Protein AF-A0A7X5EDN9-F1 (afdb_monomer_lite)

pL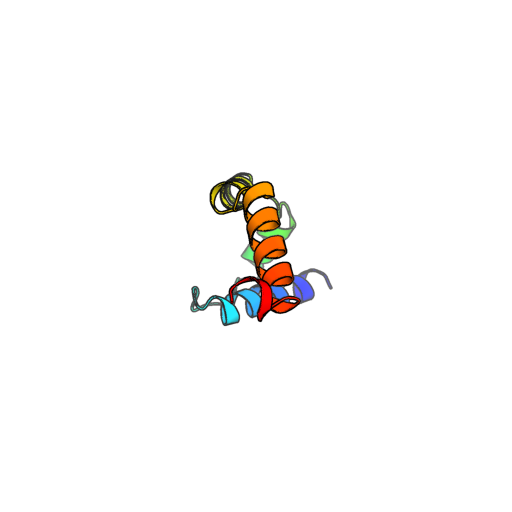DDT: mean 90.15, std 7.08, range [57.62, 97.5]

Foldseek 3Di:
DQLVVVQVVQVVVCVVVVPDPDGDDSVRSVVCVVPVDDPVVVCCCVVVDDDPVVVVVVVVVVVVCVVPVVVVD

Radius of gyration: 19.92 Å; chains: 1; bounding box: 45×25×50 Å

Secondary structure (DSSP, 8-state):
-HHHHHHHHHHHHHHHH---SSPPPHHHHHHHHH----HHHHHHHHHSSPPHHHHHHHHHHHHHHHH-GGGG-

Sequence (73 aa):
EEMIFWREVFETHRKIMGTSSKPKSDSQIRKWLKDPHSDSAEYRMWGNGCALPNVYFVLCGIVYYAQFPDYLL

Structure (mmCIF, N/CA/C/O backbone):
data_AF-A0A7X5EDN9-F1
#
_entry.id   AF-A0A7X5EDN9-F1
#
loop_
_atom_site.group_PDB
_atom_site.id
_atom_site.type_symbol
_atom_site.label_atom_id
_atom_site.label_alt_id
_atom_site.label_comp_id
_atom_site.label_asym_id
_atom_site.label_entity_id
_atom_site.label_seq_id
_atom_site.pdbx_PDB_ins_code
_atom_site.Cartn_x
_atom_site.Cartn_y
_atom_site.Cartn_z
_atom_site.occupancy
_atom_site.B_iso_or_equiv
_atom_site.auth_seq_id
_atom_site.auth_comp_id
_atom_site.auth_asym_id
_atom_site.auth_atom_id
_atom_site.pdbx_PDB_model_num
ATOM 1 N N . GLU A 1 1 ? -21.621 -6.429 10.129 1.00 79.94 1 GLU A N 1
ATOM 2 C CA . GLU A 1 1 ? -20.852 -6.648 8.885 1.00 79.94 1 GLU A CA 1
ATOM 3 C C . GLU A 1 1 ? -19.499 -5.948 8.934 1.00 79.94 1 GLU A C 1
ATOM 5 O O . GLU A 1 1 ? -18.486 -6.632 8.937 1.00 79.94 1 GLU A O 1
ATOM 10 N N . GLU A 1 2 ? -19.461 -4.629 9.132 1.00 89.12 2 GLU A N 1
ATOM 11 C CA . GLU A 1 2 ? -18.217 -3.838 9.191 1.00 89.12 2 GLU A CA 1
ATOM 12 C C . GLU A 1 2 ? -17.171 -4.346 10.210 1.00 89.12 2 GLU A C 1
ATOM 14 O O . GLU A 1 2 ? -15.995 -4.493 9.886 1.00 89.12 2 GLU A O 1
ATOM 19 N N . MET A 1 3 ? -17.592 -4.717 11.425 1.00 93.75 3 MET A N 1
ATOM 20 C CA . MET A 1 3 ? -16.690 -5.285 12.444 1.00 93.75 3 MET A CA 1
ATOM 21 C C . MET A 1 3 ? -16.033 -6.611 12.034 1.00 93.75 3 MET A C 1
ATOM 23 O O . MET A 1 3 ? -14.921 -6.894 12.475 1.00 93.75 3 MET A O 1
ATOM 27 N N . ILE A 1 4 ? -16.727 -7.445 11.254 1.00 94.06 4 ILE A N 1
ATOM 28 C CA . ILE A 1 4 ? -16.203 -8.743 10.804 1.00 94.06 4 ILE A CA 1
ATOM 29 C C . ILE A 1 4 ? -15.192 -8.495 9.689 1.00 94.06 4 ILE A C 1
ATOM 31 O O . ILE A 1 4 ? -14.054 -8.945 9.798 1.00 94.06 4 ILE A O 1
ATOM 35 N N . PHE A 1 5 ? -15.571 -7.673 8.708 1.00 95.56 5 PHE A N 1
ATOM 36 C CA . PHE A 1 5 ? -14.699 -7.267 7.612 1.00 95.56 5 PHE A CA 1
ATOM 37 C C . PHE A 1 5 ? -13.371 -6.693 8.123 1.00 95.56 5 PHE A C 1
ATOM 39 O O . PHE A 1 5 ? -12.297 -7.201 7.804 1.00 95.56 5 PHE A O 1
ATOM 46 N N . TRP A 1 6 ? -13.419 -5.685 8.999 1.00 95.25 6 TRP A N 1
ATOM 47 C CA . TRP A 1 6 ? -12.193 -5.053 9.490 1.00 95.25 6 TRP A CA 1
ATOM 48 C C . TRP A 1 6 ? -11.367 -5.959 10.399 1.00 95.25 6 TRP A C 1
ATOM 50 O O . TRP A 1 6 ? -10.140 -5.852 10.416 1.00 95.25 6 TRP A O 1
ATOM 60 N N . ARG A 1 7 ? -11.996 -6.895 11.119 1.00 95.81 7 ARG A N 1
ATOM 61 C CA . ARG A 1 7 ? -11.258 -7.924 11.859 1.00 95.81 7 ARG A CA 1
ATOM 62 C C . ARG A 1 7 ? -10.441 -8.801 10.914 1.00 95.81 7 ARG A C 1
ATOM 64 O O . ARG A 1 7 ? -9.268 -9.041 11.193 1.00 95.81 7 ARG A O 1
ATOM 71 N N . GLU A 1 8 ? -11.036 -9.258 9.818 1.00 96.38 8 GLU A N 1
ATOM 72 C CA . GLU A 1 8 ? -10.358 -10.088 8.818 1.00 96.38 8 GLU A CA 1
ATOM 73 C C . GLU A 1 8 ? -9.229 -9.328 8.117 1.00 96.38 8 GLU A C 1
ATOM 75 O O . GLU A 1 8 ? -8.127 -9.862 7.971 1.00 96.38 8 GLU A O 1
ATOM 80 N N . VAL A 1 9 ? -9.454 -8.057 7.766 1.00 95.31 9 VAL A N 1
ATOM 81 C CA . VAL A 1 9 ? -8.423 -7.181 7.186 1.00 95.31 9 VAL A CA 1
ATOM 82 C C . VAL A 1 9 ? -7.230 -7.034 8.134 1.00 95.31 9 VAL A C 1
ATOM 84 O O . VAL A 1 9 ? -6.086 -7.268 7.733 1.00 95.31 9 VAL A O 1
ATOM 87 N N . PHE A 1 10 ? -7.468 -6.704 9.409 1.00 94.62 10 PHE A N 1
ATOM 88 C CA . PHE A 1 10 ? -6.383 -6.548 10.381 1.00 94.62 10 PHE A CA 1
ATOM 89 C C . PHE A 1 10 ? -5.650 -7.858 10.674 1.00 94.62 10 PHE A C 1
ATOM 91 O O . PHE A 1 10 ? -4.434 -7.841 10.874 1.00 94.62 10 PHE A O 1
ATOM 98 N N .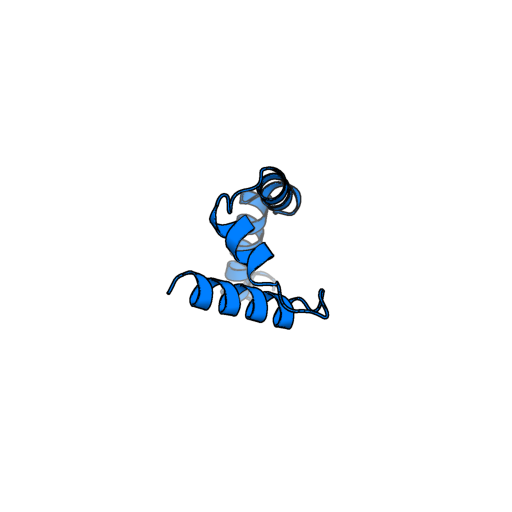 GLU A 1 11 ? -6.358 -8.986 10.686 1.00 95.00 11 GLU A N 1
ATOM 99 C CA . GLU A 1 11 ? -5.749 -10.299 10.882 1.00 95.00 11 GLU A CA 1
ATOM 100 C C . GLU A 1 11 ? -4.892 -10.718 9.681 1.00 95.00 11 GLU A C 1
ATOM 102 O O . GLU A 1 11 ? -3.792 -11.243 9.857 1.00 95.00 11 GLU A O 1
ATOM 107 N N . THR A 1 12 ? -5.346 -10.423 8.463 1.00 96.06 12 THR A N 1
ATOM 108 C CA . THR A 1 12 ? -4.587 -10.669 7.229 1.00 96.06 12 THR A CA 1
ATOM 109 C C . THR A 1 12 ? -3.309 -9.836 7.206 1.00 96.06 12 THR A C 1
ATOM 111 O O . THR A 1 12 ? -2.217 -10.382 7.049 1.00 96.06 12 THR A O 1
ATOM 114 N N . HIS A 1 13 ? -3.416 -8.531 7.472 1.00 92.88 13 HIS A N 1
ATOM 115 C CA . HIS A 1 13 ? -2.256 -7.645 7.582 1.00 92.88 13 HIS A CA 1
ATOM 116 C C . HIS A 1 13 ? -1.265 -8.128 8.656 1.00 92.88 13 HIS A C 1
ATOM 118 O O . HIS A 1 13 ? -0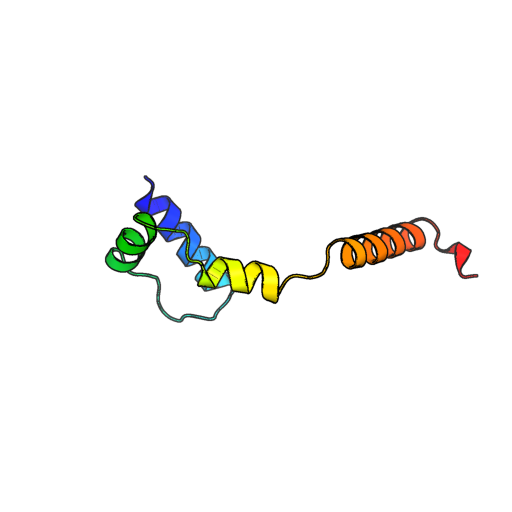.058 -8.149 8.420 1.00 92.88 13 HIS A O 1
ATOM 124 N N . ARG A 1 14 ? -1.755 -8.556 9.831 1.00 94.19 14 ARG A N 1
ATOM 125 C CA . ARG A 1 14 ? -0.915 -9.097 10.914 1.00 94.19 14 ARG A CA 1
ATOM 126 C C . ARG A 1 14 ? -0.109 -10.315 10.462 1.00 94.19 14 ARG A C 1
ATOM 128 O O . ARG A 1 14 ? 1.084 -10.379 10.752 1.00 94.19 14 ARG A O 1
ATOM 135 N N . LYS A 1 15 ? -0.753 -11.258 9.768 1.00 94.12 15 LYS A N 1
ATOM 136 C CA . LYS A 1 15 ? -0.112 -12.477 9.252 1.00 94.12 15 LYS A CA 1
ATOM 137 C C . LYS A 1 15 ? 0.950 -12.177 8.193 1.00 94.12 15 LYS A C 1
ATOM 139 O O . LYS A 1 15 ? 1.996 -12.810 8.223 1.00 94.12 15 LYS A O 1
ATOM 144 N N . ILE A 1 16 ? 0.699 -11.215 7.300 1.00 94.19 16 ILE A N 1
ATOM 145 C CA . ILE A 1 16 ? 1.636 -10.833 6.229 1.00 94.19 16 ILE A CA 1
ATOM 146 C C . ILE A 1 16 ? 2.848 -10.086 6.790 1.00 94.19 16 ILE A C 1
ATOM 148 O O . ILE A 1 16 ? 3.983 -10.424 6.474 1.00 94.19 16 ILE A O 1
ATOM 152 N N . MET A 1 17 ? 2.616 -9.072 7.629 1.00 91.81 17 MET A N 1
ATOM 153 C CA . MET A 1 17 ? 3.699 -8.228 8.137 1.00 91.81 17 MET A CA 1
ATOM 154 C C . MET A 1 17 ? 4.528 -8.919 9.223 1.00 91.81 17 MET A C 1
ATOM 156 O O . MET A 1 17 ? 5.680 -8.553 9.430 1.00 91.81 17 MET A O 1
ATOM 160 N N . GLY A 1 18 ? 3.941 -9.862 9.972 1.00 88.00 18 GLY A N 1
ATOM 161 C CA . GLY A 1 18 ? 4.628 -10.589 11.046 1.00 88.00 18 GLY A CA 1
ATOM 162 C C . GLY A 1 18 ? 5.032 -9.728 12.252 1.00 88.00 18 GLY A C 1
ATOM 163 O O . GLY A 1 18 ? 5.716 -10.204 13.152 1.00 88.00 18 GLY A O 1
ATOM 164 N N . THR A 1 19 ? 4.605 -8.463 12.308 1.00 82.38 19 THR A N 1
ATOM 165 C CA . THR A 1 19 ? 5.055 -7.478 13.308 1.00 82.38 19 THR A CA 1
ATOM 166 C C . THR A 1 19 ? 4.323 -7.555 14.648 1.00 82.38 19 THR A C 1
ATOM 168 O O . THR A 1 19 ? 4.760 -6.940 15.617 1.00 82.38 19 THR A O 1
ATOM 171 N N . SER A 1 20 ? 3.209 -8.291 14.736 1.00 85.56 20 SER A N 1
ATOM 172 C CA . SER A 1 20 ? 2.434 -8.438 15.975 1.00 85.56 20 SER A CA 1
ATOM 173 C C . SER A 1 20 ? 2.043 -9.887 16.243 1.00 85.56 20 SER A C 1
ATOM 175 O O . SER A 1 20 ? 1.390 -10.548 15.433 1.00 85.56 20 SER A O 1
ATOM 177 N N . SER A 1 21 ? 2.348 -10.352 17.452 1.00 86.25 21 SER A N 1
ATOM 178 C CA . SER A 1 21 ? 1.998 -11.693 17.927 1.00 86.25 21 SER A CA 1
ATOM 179 C C . SER A 1 21 ? 0.516 -11.855 18.278 1.00 86.25 21 SER A C 1
ATOM 181 O O . SER A 1 21 ? 0.033 -12.985 18.339 1.00 86.25 21 SER A O 1
ATOM 183 N N . LYS A 1 22 ? -0.236 -10.757 18.459 1.00 92.56 22 LYS A N 1
ATOM 184 C CA . LYS A 1 22 ? -1.646 -10.788 18.887 1.00 92.56 22 LYS A CA 1
ATOM 185 C C . LYS A 1 22 ? -2.584 -10.066 17.907 1.00 92.56 22 LYS A C 1
ATOM 187 O O . LYS A 1 22 ? -2.209 -9.004 17.395 1.00 92.56 22 LYS A O 1
ATOM 192 N N . PRO A 1 23 ? -3.798 -10.602 17.662 1.00 92.88 23 P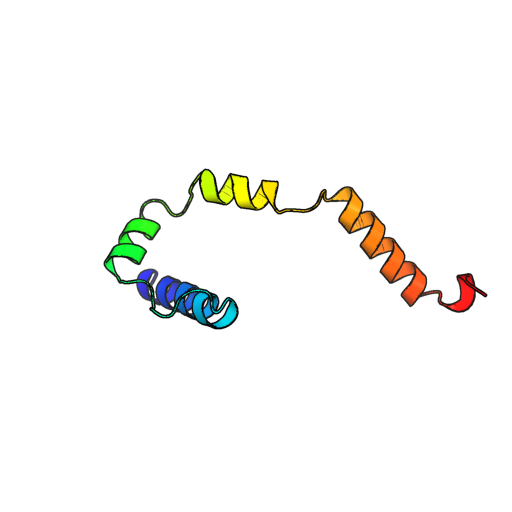RO A N 1
ATOM 193 C CA . PRO A 1 23 ? -4.847 -9.899 16.924 1.00 92.88 23 PRO A CA 1
ATOM 194 C C . PRO A 1 23 ? -5.273 -8.604 17.627 1.00 92.88 23 PRO A C 1
ATOM 196 O O . PRO A 1 23 ? -5.164 -8.487 18.850 1.00 92.88 23 PRO A O 1
ATOM 199 N N . LYS A 1 24 ? -5.809 -7.645 16.863 1.00 94.19 24 LYS A N 1
ATOM 200 C CA . LYS A 1 24 ? -6.467 -6.464 17.443 1.00 94.19 24 LYS A CA 1
ATOM 201 C C . LYS A 1 24 ? -7.743 -6.879 18.177 1.00 94.19 24 LYS A C 1
ATOM 203 O O . LYS A 1 24 ? -8.516 -7.696 17.679 1.00 94.19 24 LYS A O 1
ATOM 208 N N . SER A 1 25 ? -7.977 -6.282 19.342 1.00 94.50 25 SER A N 1
ATOM 209 C CA . SER A 1 25 ? -9.203 -6.491 20.108 1.00 94.50 25 SER A CA 1
ATOM 210 C C . SER A 1 25 ? -10.392 -5.737 19.507 1.00 94.50 25 SER A C 1
ATOM 212 O O . SER A 1 25 ? -10.244 -4.732 18.809 1.00 94.50 25 SER A O 1
ATOM 214 N N . ASP A 1 26 ? -11.599 -6.164 19.864 1.00 94.00 26 ASP A N 1
ATOM 215 C CA . ASP A 1 26 ? -12.851 -5.526 19.451 1.00 94.00 26 ASP A CA 1
ATOM 216 C C . ASP A 1 26 ? -12.925 -4.055 19.857 1.00 94.00 26 ASP A C 1
ATOM 218 O O . ASP A 1 26 ? -13.407 -3.224 19.094 1.00 94.00 26 ASP A O 1
ATOM 222 N N . SER A 1 27 ? -12.427 -3.714 21.047 1.00 94.12 27 SER A N 1
ATOM 223 C CA . SER A 1 27 ? -12.392 -2.331 21.526 1.00 94.12 27 SER A CA 1
ATOM 224 C C . SER A 1 27 ? -11.450 -1.460 20.696 1.00 94.12 27 SER A C 1
ATOM 226 O O . SER A 1 27 ? -11.780 -0.309 20.410 1.00 94.12 27 SER A O 1
ATOM 228 N N . GLN A 1 28 ? -10.311 -2.006 20.259 1.00 92.81 28 GLN A N 1
ATOM 229 C CA . GLN A 1 28 ? -9.379 -1.311 19.372 1.00 92.81 28 GLN A CA 1
ATOM 230 C C . GLN A 1 28 ? -9.984 -1.096 17.985 1.00 92.81 28 GLN A C 1
ATOM 232 O O . GLN A 1 28 ? -9.866 0.001 17.446 1.00 92.81 28 GLN A O 1
ATOM 237 N N . ILE A 1 29 ? -10.655 -2.112 17.432 1.00 94.69 29 ILE A N 1
ATOM 238 C CA . ILE A 1 29 ? -11.321 -2.014 16.127 1.00 94.69 29 ILE A CA 1
ATOM 239 C C . ILE A 1 29 ? -12.458 -0.992 16.201 1.00 94.69 29 ILE A C 1
ATOM 241 O O . ILE A 1 29 ? -12.497 -0.080 15.389 1.00 94.69 29 ILE A O 1
ATOM 245 N N . ARG A 1 30 ? -13.318 -1.045 17.228 1.00 94.31 30 ARG A N 1
ATOM 246 C CA . ARG A 1 30 ? -14.390 -0.050 17.420 1.00 94.31 30 ARG A CA 1
ATOM 247 C C . ARG A 1 30 ? -13.863 1.367 17.599 1.00 94.31 30 ARG A C 1
ATOM 249 O O . ARG A 1 30 ? -14.497 2.303 17.135 1.00 94.31 30 ARG A O 1
ATOM 256 N N . LYS A 1 31 ? -12.738 1.545 18.299 1.00 92.94 31 LYS A N 1
ATOM 257 C CA . LYS A 1 31 ? -12.103 2.862 18.433 1.00 92.94 31 LYS A CA 1
ATOM 258 C C . LYS A 1 31 ? -11.613 3.366 17.077 1.00 92.94 31 LYS A C 1
ATOM 260 O O . LYS A 1 31 ? -11.849 4.521 16.762 1.00 92.94 31 LYS A O 1
ATOM 265 N N . TRP A 1 32 ? -10.965 2.501 16.301 1.00 92.69 32 TRP A N 1
ATOM 266 C CA . TRP A 1 32 ? -10.460 2.837 14.973 1.00 92.69 32 TRP A CA 1
ATOM 267 C C . TRP A 1 32 ? -11.589 3.139 13.979 1.00 92.69 32 TRP A C 1
ATOM 269 O O . TRP A 1 32 ? -11.490 4.101 13.238 1.00 92.69 32 TRP A O 1
ATOM 279 N N . LEU A 1 33 ? -12.707 2.409 14.027 1.00 92.62 33 LEU A N 1
ATOM 280 C CA . LEU A 1 33 ? -13.868 2.661 13.161 1.00 92.62 33 LEU A CA 1
ATOM 281 C C . LEU A 1 33 ? -14.510 4.039 13.356 1.00 92.62 33 LEU A C 1
ATOM 283 O O . LEU A 1 33 ? -15.179 4.528 12.455 1.00 92.62 33 LEU A O 1
ATOM 287 N N . LYS A 1 34 ? -14.332 4.669 14.523 1.00 92.19 34 LYS A N 1
ATOM 288 C CA . LYS A 1 34 ? -14.850 6.024 14.762 1.00 92.19 34 LYS A CA 1
ATOM 289 C C . LYS A 1 34 ? -14.061 7.096 14.015 1.00 92.19 34 LYS A C 1
ATOM 291 O O . LYS A 1 34 ? -14.635 8.126 13.691 1.00 92.19 34 LYS A O 1
ATOM 296 N N . ASP A 1 35 ? -12.769 6.862 13.813 1.00 89.44 35 ASP A N 1
ATOM 297 C CA . ASP A 1 35 ? -11.850 7.785 13.152 1.00 89.44 35 ASP A CA 1
ATOM 298 C C . ASP A 1 35 ? -10.687 6.980 12.542 1.00 89.44 35 ASP A C 1
ATOM 300 O O . ASP A 1 35 ? -9.652 6.765 13.188 1.00 89.44 35 ASP A O 1
ATOM 304 N N . PRO A 1 36 ? -10.894 6.402 11.343 1.00 84.62 36 PRO A N 1
ATOM 305 C CA . PRO A 1 36 ? -9.924 5.502 10.726 1.00 84.62 36 PRO A CA 1
ATOM 306 C C . PRO A 1 36 ? -8.726 6.250 10.132 1.00 84.62 36 PRO A C 1
ATOM 308 O O . PRO A 1 36 ? -7.687 5.634 9.863 1.00 84.62 36 PRO A O 1
ATOM 311 N N . HIS A 1 37 ? -8.857 7.565 9.948 1.00 84.31 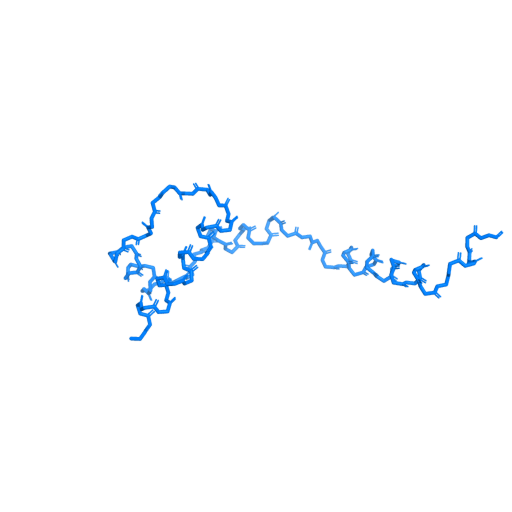37 HIS A N 1
ATOM 312 C CA . HIS A 1 37 ? -7.796 8.439 9.482 1.00 84.31 37 HIS A CA 1
ATOM 313 C C . HIS A 1 37 ? -6.946 8.899 10.666 1.00 84.31 37 HIS A C 1
ATOM 315 O O . HIS A 1 37 ? -7.436 9.198 11.746 1.00 84.31 37 HIS A O 1
ATOM 321 N N . SER A 1 38 ? -5.633 8.941 10.472 1.00 84.50 38 SER A N 1
ATOM 322 C CA . SER A 1 38 ? -4.759 9.637 11.411 1.00 84.50 38 SER A CA 1
ATOM 323 C C . SER A 1 38 ? -3.717 10.394 10.619 1.00 84.50 38 SER A C 1
ATOM 325 O O . SER A 1 38 ? -3.081 9.803 9.741 1.00 84.50 38 SER A O 1
ATOM 327 N N . ASP A 1 39 ? -3.480 11.646 10.994 1.00 84.75 39 ASP A N 1
ATOM 328 C CA . ASP A 1 39 ? -2.456 12.493 10.383 1.00 84.75 39 ASP A CA 1
ATOM 329 C C . ASP A 1 39 ? -1.103 11.773 10.354 1.00 84.75 39 ASP A C 1
ATOM 331 O O . ASP A 1 39 ? -0.390 11.763 9.357 1.00 84.75 39 ASP A O 1
ATOM 335 N N . SER A 1 40 ? -0.772 11.059 11.434 1.00 84.94 40 SER A N 1
ATOM 336 C CA . SER A 1 40 ? 0.471 10.289 11.529 1.00 84.94 40 SER A CA 1
ATOM 337 C C . SER A 1 40 ? 0.602 9.180 10.475 1.00 84.94 40 SER A C 1
ATOM 339 O O . SER A 1 40 ? 1.712 8.899 10.021 1.00 84.94 40 SER A O 1
ATOM 341 N N . ALA A 1 41 ? -0.504 8.538 10.084 1.00 84.19 41 ALA A N 1
ATOM 342 C CA . ALA A 1 41 ? -0.501 7.514 9.042 1.00 84.19 41 ALA A CA 1
ATOM 343 C C . ALA A 1 41 ? -0.331 8.147 7.658 1.00 84.19 41 ALA A C 1
ATOM 345 O O . ALA A 1 41 ? 0.433 7.628 6.848 1.00 84.19 41 ALA A O 1
ATOM 346 N N . GLU A 1 42 ? -0.971 9.291 7.422 1.00 83.12 42 GLU A N 1
ATOM 347 C CA . GLU A 1 42 ? -0.832 10.047 6.180 1.00 83.12 42 GLU A CA 1
ATOM 348 C C . GLU A 1 42 ? 0.600 10.570 5.997 1.00 83.12 42 GLU A C 1
ATOM 350 O O . GLU A 1 42 ? 1.223 10.317 4.966 1.00 83.12 42 GLU A O 1
ATOM 355 N N . TYR A 1 43 ? 1.188 11.176 7.032 1.00 86.00 43 TYR A N 1
ATOM 356 C CA . TYR A 1 43 ? 2.585 11.613 6.994 1.00 86.00 43 TYR A CA 1
ATOM 357 C C . TYR A 1 43 ? 3.559 10.460 6.740 1.00 86.00 43 TYR A C 1
ATOM 359 O O . TYR A 1 43 ? 4.532 10.633 6.011 1.00 86.00 43 TYR A O 1
ATOM 367 N N . ARG A 1 44 ? 3.311 9.266 7.294 1.00 83.81 44 ARG A N 1
ATOM 368 C CA . ARG A 1 44 ? 4.136 8.082 6.997 1.00 83.81 44 ARG A CA 1
ATOM 369 C C . ARG A 1 44 ? 3.946 7.583 5.571 1.00 83.81 44 ARG A C 1
ATOM 371 O O . ARG A 1 44 ? 4.921 7.144 4.971 1.00 83.81 44 ARG A O 1
ATOM 378 N N . MET A 1 45 ? 2.725 7.628 5.041 1.00 83.38 45 MET A N 1
ATOM 379 C CA . MET A 1 45 ? 2.436 7.229 3.663 1.00 83.38 45 MET A CA 1
ATOM 380 C C . MET A 1 45 ? 3.204 8.111 2.673 1.00 83.38 45 MET A C 1
ATOM 382 O O . MET A 1 45 ? 3.874 7.589 1.786 1.00 83.38 45 MET A O 1
ATOM 386 N N . TRP A 1 46 ? 3.179 9.431 2.872 1.00 82.88 46 TRP A N 1
ATOM 387 C CA . TRP A 1 46 ? 3.917 10.374 2.030 1.00 82.88 46 TRP A CA 1
ATOM 388 C C . TRP A 1 46 ? 5.427 10.366 2.298 1.00 82.88 46 TRP A C 1
ATOM 390 O O . TRP A 1 46 ? 6.210 10.464 1.359 1.00 82.88 46 TRP A O 1
ATOM 400 N N . GLY A 1 47 ? 5.849 10.211 3.556 1.00 83.81 47 GLY A N 1
ATOM 401 C CA . GLY A 1 47 ? 7.260 10.242 3.954 1.00 83.81 47 GLY A CA 1
ATOM 402 C C . GLY A 1 47 ? 8.057 8.983 3.599 1.00 83.81 47 GLY A C 1
ATOM 403 O O . GLY A 1 47 ? 9.250 9.084 3.333 1.00 83.81 47 GLY A O 1
ATOM 404 N N . ASN A 1 48 ? 7.415 7.809 3.569 1.00 87.25 48 ASN A N 1
ATOM 405 C CA . ASN A 1 48 ? 8.045 6.549 3.144 1.00 87.25 48 ASN A CA 1
ATOM 406 C C . ASN A 1 48 ? 7.811 6.229 1.657 1.00 87.25 48 ASN A C 1
ATOM 408 O O . ASN A 1 48 ? 8.347 5.241 1.154 1.00 87.25 48 ASN A O 1
ATOM 412 N N . GLY A 1 49 ? 6.973 7.007 0.968 1.00 85.94 49 GLY A N 1
ATOM 413 C CA . GLY A 1 49 ? 6.709 6.841 -0.457 1.00 85.94 49 GLY A CA 1
ATOM 414 C C . GLY A 1 49 ? 7.900 7.253 -1.328 1.00 85.94 49 GLY A C 1
ATOM 415 O O . GLY A 1 49 ? 8.843 7.902 -0.881 1.00 85.94 49 GLY A O 1
ATOM 416 N N . CYS A 1 50 ? 7.852 6.896 -2.611 1.00 87.75 50 CYS A N 1
ATOM 417 C CA . CYS A 1 50 ? 8.801 7.390 -3.608 1.00 87.75 50 CYS A CA 1
ATOM 418 C C . CYS A 1 50 ? 8.167 8.510 -4.439 1.00 87.75 50 CYS A C 1
ATOM 420 O O . CYS A 1 50 ? 6.964 8.497 -4.699 1.00 87.75 50 CYS A O 1
ATOM 422 N N . ALA A 1 51 ? 8.986 9.452 -4.916 1.00 90.12 51 ALA A N 1
ATOM 423 C CA . ALA A 1 51 ? 8.528 10.460 -5.865 1.00 90.12 51 ALA A CA 1
ATOM 424 C C . ALA A 1 51 ? 8.008 9.776 -7.141 1.00 90.12 51 ALA A C 1
ATOM 426 O O . ALA A 1 51 ? 8.759 9.077 -7.828 1.00 90.12 51 ALA A O 1
ATOM 427 N N . LEU A 1 52 ? 6.729 9.997 -7.458 1.00 90.06 52 LEU A N 1
ATOM 428 C CA . LEU A 1 52 ? 6.042 9.355 -8.583 1.00 90.06 52 LEU A CA 1
ATOM 429 C C . LEU A 1 52 ? 6.802 9.470 -9.923 1.00 90.06 52 LEU A C 1
ATOM 431 O O . LEU A 1 52 ? 6.889 8.455 -10.616 1.00 90.06 52 LEU A O 1
ATOM 435 N N . PRO A 1 53 ? 7.423 10.618 -10.281 1.00 95.69 53 PRO A N 1
ATOM 436 C CA . PRO A 1 53 ? 8.189 10.724 -11.524 1.00 95.69 53 PRO A CA 1
ATOM 437 C C . PRO A 1 53 ? 9.372 9.754 -11.602 1.00 95.69 53 PRO A C 1
ATOM 439 O O . PRO A 1 53 ? 9.635 9.196 -12.665 1.00 95.69 53 PRO A O 1
ATOM 442 N N . ASN A 1 54 ? 10.054 9.502 -10.480 1.00 95.06 54 ASN A N 1
ATOM 443 C CA . ASN A 1 54 ? 11.204 8.597 -10.443 1.00 95.06 54 ASN A CA 1
ATOM 444 C C . ASN A 1 54 ? 10.759 7.150 -10.660 1.00 95.06 54 ASN A C 1
ATOM 446 O O . ASN A 1 54 ? 11.366 6.426 -11.444 1.00 95.06 54 ASN A O 1
ATOM 450 N N . VAL A 1 55 ? 9.675 6.743 -9.991 1.00 96.06 55 VAL A N 1
ATOM 451 C CA . VAL A 1 55 ? 9.096 5.402 -10.153 1.00 96.06 55 VAL A CA 1
ATOM 452 C C . VAL A 1 55 ? 8.647 5.195 -11.596 1.00 96.06 55 VAL A C 1
ATOM 454 O O . VAL A 1 55 ? 8.991 4.185 -12.202 1.00 96.06 55 VAL A O 1
ATOM 457 N N . TYR A 1 56 ? 7.938 6.171 -12.168 1.00 97.06 56 TYR A N 1
ATOM 458 C CA . TYR A 1 56 ? 7.483 6.114 -13.554 1.00 97.06 56 TYR A CA 1
ATOM 459 C C . TYR A 1 56 ? 8.652 5.977 -14.535 1.00 97.06 56 TYR A C 1
ATOM 461 O O . TYR A 1 56 ? 8.657 5.066 -15.358 1.00 97.06 56 TYR A O 1
ATOM 469 N 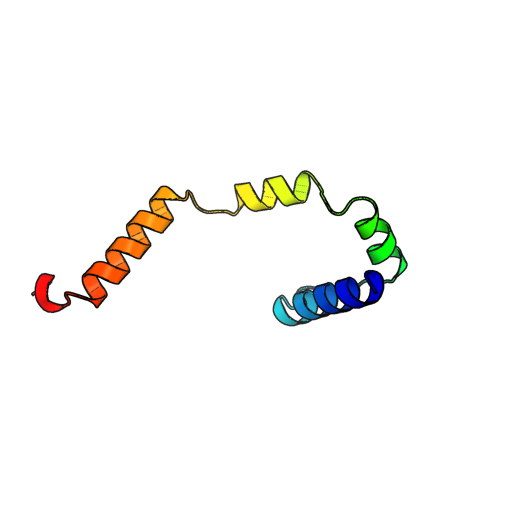N . PHE A 1 57 ? 9.676 6.827 -14.408 1.00 96.94 57 PHE A N 1
ATOM 470 C CA . PHE A 1 57 ? 10.856 6.786 -15.271 1.00 96.94 57 PHE A CA 1
ATOM 471 C C . PHE A 1 57 ? 11.553 5.418 -15.239 1.00 96.94 57 PHE A C 1
ATOM 473 O O . PHE A 1 57 ? 11.837 4.843 -16.290 1.00 96.94 57 PHE A O 1
ATOM 480 N N . VAL A 1 58 ? 11.778 4.865 -14.041 1.00 97.06 58 VAL A N 1
ATOM 481 C CA . VAL A 1 58 ? 12.433 3.559 -13.874 1.00 97.06 58 VAL A CA 1
ATOM 482 C C . VAL A 1 58 ? 11.587 2.433 -14.462 1.00 97.06 58 VAL A C 1
ATOM 484 O O . VAL A 1 58 ? 12.112 1.610 -15.210 1.00 97.06 58 VAL A O 1
ATOM 487 N N . LEU A 1 59 ? 10.284 2.395 -14.168 1.00 97.50 59 LEU A N 1
ATOM 488 C CA . LEU A 1 59 ? 9.400 1.345 -14.678 1.00 97.50 59 LEU A CA 1
ATOM 489 C C . LEU A 1 59 ? 9.280 1.391 -16.206 1.00 97.50 59 LEU A C 1
ATOM 491 O O . LEU A 1 59 ? 9.351 0.342 -16.843 1.00 97.50 59 LEU A O 1
ATOM 495 N N . CYS A 1 60 ? 9.174 2.581 -16.804 1.00 96.81 60 CYS A N 1
ATOM 496 C CA . CYS A 1 60 ? 9.188 2.734 -18.259 1.00 96.81 60 CYS A CA 1
ATOM 497 C C . CYS A 1 60 ? 10.498 2.232 -18.872 1.00 96.81 60 CYS A C 1
ATOM 499 O O . CYS A 1 60 ? 10.464 1.537 -19.885 1.00 96.81 60 CYS A O 1
ATOM 501 N N . GLY A 1 61 ? 11.639 2.531 -18.244 1.00 95.12 61 GLY A N 1
ATOM 502 C CA . GLY A 1 61 ? 12.938 2.008 -18.665 1.00 95.12 61 GLY A CA 1
ATOM 503 C C . GLY A 1 61 ? 12.988 0.480 -18.620 1.00 95.12 61 GLY A C 1
ATOM 504 O O . GLY A 1 61 ? 13.352 -0.145 -19.611 1.00 95.12 61 GLY A O 1
ATOM 505 N N . ILE A 1 62 ? 12.565 -0.132 -17.509 1.00 96.19 62 ILE A N 1
ATOM 506 C CA . ILE A 1 62 ? 12.523 -1.597 -17.362 1.00 96.19 62 ILE A CA 1
ATOM 507 C C . ILE A 1 62 ? 11.668 -2.230 -18.464 1.00 96.19 62 ILE A C 1
ATOM 509 O O . ILE A 1 62 ? 12.116 -3.173 -19.112 1.00 96.19 62 ILE A O 1
ATOM 513 N N . VAL A 1 63 ? 10.460 -1.708 -18.697 1.00 96.62 63 VAL A N 1
ATOM 514 C CA . VAL A 1 63 ? 9.562 -2.214 -19.747 1.00 96.62 63 VAL A CA 1
ATOM 515 C C . VAL A 1 63 ? 10.204 -2.079 -21.125 1.00 96.62 63 VAL A C 1
ATOM 517 O O . VAL A 1 63 ? 10.190 -3.039 -21.891 1.00 96.62 63 VAL A O 1
ATOM 520 N N . TYR A 1 64 ? 10.805 -0.926 -21.423 1.00 95.12 64 TYR A N 1
ATOM 521 C CA . TYR A 1 64 ? 11.471 -0.682 -22.698 1.00 95.12 64 TYR A CA 1
ATOM 522 C C . TYR A 1 64 ? 12.592 -1.701 -22.954 1.00 95.12 64 TYR A C 1
ATOM 524 O O . TYR A 1 64 ? 12.575 -2.392 -23.968 1.00 95.12 64 TYR A O 1
ATOM 532 N N . TYR A 1 65 ? 13.520 -1.880 -22.013 1.00 93.19 65 TYR A N 1
ATOM 533 C CA . TYR A 1 65 ? 14.622 -2.834 -22.186 1.00 93.19 65 TYR A CA 1
ATOM 534 C C . TYR A 1 65 ? 14.164 -4.300 -22.185 1.00 93.19 65 TYR A C 1
ATOM 536 O O . TYR A 1 65 ? 14.779 -5.128 -22.851 1.00 93.19 65 TYR A O 1
ATOM 544 N N . ALA A 1 66 ? 13.073 -4.632 -21.488 1.00 93.81 66 ALA A N 1
ATOM 545 C CA . ALA A 1 66 ? 12.476 -5.965 -21.551 1.00 93.81 66 ALA A CA 1
ATOM 546 C C . ALA A 1 66 ? 11.829 -6.264 -22.917 1.00 93.81 66 ALA A C 1
ATOM 548 O O . ALA A 1 66 ? 11.800 -7.418 -23.338 1.00 93.81 66 ALA A O 1
ATOM 549 N N . GLN A 1 67 ? 11.307 -5.243 -23.605 1.00 94.38 67 GLN A N 1
ATOM 550 C CA . GLN A 1 67 ? 10.698 -5.372 -24.934 1.00 94.38 67 GLN A CA 1
ATOM 551 C C . GLN A 1 67 ? 11.723 -5.303 -26.076 1.00 94.38 67 GLN A C 1
ATOM 553 O O . GLN A 1 67 ? 11.499 -5.916 -27.118 1.00 94.38 67 GLN A O 1
ATOM 558 N N . PHE A 1 68 ? 12.837 -4.590 -25.884 1.00 92.62 68 PHE A N 1
ATOM 559 C CA . PHE A 1 68 ? 13.875 -4.356 -26.896 1.00 92.62 68 PHE A CA 1
ATOM 560 C C . PHE A 1 68 ? 15.278 -4.755 -26.383 1.00 92.62 68 PHE A C 1
ATOM 562 O O . PHE A 1 68 ? 16.128 -3.884 -26.183 1.00 92.62 68 PHE A O 1
ATOM 569 N N . PRO A 1 69 ? 15.552 -6.054 -26.155 1.00 82.81 69 PRO A N 1
ATOM 570 C CA . PRO A 1 69 ? 16.799 -6.511 -25.530 1.00 82.81 69 PRO A CA 1
ATOM 571 C C . PRO A 1 69 ? 18.051 -6.248 -26.382 1.00 82.81 69 PRO A C 1
ATOM 573 O O . PRO A 1 69 ? 19.133 -6.045 -25.833 1.00 82.81 69 PRO A O 1
ATOM 576 N N . ASP A 1 70 ? 17.902 -6.182 -27.706 1.00 86.62 70 ASP A N 1
ATOM 577 C CA . ASP A 1 70 ? 19.011 -5.963 -28.641 1.00 86.62 70 ASP A CA 1
ATOM 578 C C . ASP A 1 70 ? 19.515 -4.511 -28.659 1.00 86.62 70 ASP A C 1
ATOM 580 O O . ASP A 1 70 ? 20.557 -4.233 -29.234 1.00 86.62 70 ASP A O 1
ATOM 584 N N . TYR A 1 71 ? 18.814 -3.568 -28.018 1.00 73.50 71 TYR A N 1
ATOM 585 C CA . TYR A 1 71 ? 19.227 -2.158 -27.962 1.00 73.50 71 TYR A CA 1
ATOM 586 C C . TYR A 1 71 ? 20.554 -1.943 -27.201 1.00 73.50 71 TYR A C 1
ATOM 588 O O . TYR A 1 71 ? 21.182 -0.894 -27.330 1.00 73.50 71 TYR A O 1
ATOM 596 N N . LEU A 1 72 ? 20.967 -2.909 -26.375 1.00 65.44 72 LEU A N 1
ATOM 597 C CA . LEU A 1 72 ? 22.200 -2.852 -25.581 1.00 65.44 72 LEU A CA 1
ATOM 598 C C . LEU A 1 72 ? 23.386 -3.607 -26.215 1.00 65.44 72 LEU A C 1
ATOM 600 O O . LEU A 1 72 ? 24.459 -3.630 -25.607 1.00 65.44 72 LEU A O 1
ATOM 604 N N . LEU A 1 73 ? 23.194 -4.228 -27.385 1.00 57.62 73 LEU A N 1
ATOM 605 C CA . LEU A 1 73 ? 24.223 -4.925 -28.171 1.00 57.62 73 LEU A CA 1
ATOM 606 C C . LEU A 1 73 ? 24.693 -4.056 -29.345 1.00 57.62 73 LEU A C 1
ATOM 608 O O . LEU A 1 73 ? 25.902 -4.134 -29.657 1.00 57.62 73 LEU A O 1
#